Protein AF-A0A843T3M9-F1 (afdb_monomer_lite)

pLDDT: mean 87.73, std 11.74, range [48.69, 97.38]

Radius of gyration: 16.46 Å; chains: 1; bounding box: 38×18×45 Å

Secondary structure (DSSP, 8-state):
----EEEEETTEEEEEEEE--SSEEEEEEEEEEEETTEEEEEEEEEEEEEEEEEETTEEEEEEEEEEEESSPPTTS-SEEEEEEEEEEE--

Foldseek 3Di:
DWDWDWDDDDQKTKIWTWDDDPFKIWIKIWIKGADPVDNLWIKIKIKIWMWGHPDPFKIKIWIKIWIATSDDPPPDDRIDIDIDIDMGGHD

Structure (mmCIF, N/CA/C/O backbone):
data_AF-A0A843T3M9-F1
#
_entry.id   AF-A0A843T3M9-F1
#
loop_
_atom_site.group_PDB
_atom_site.id
_atom_site.type_symbol
_atom_site.label_atom_id
_atom_site.label_alt_id
_atom_site.label_comp_id
_atom_site.label_asym_id
_atom_site.label_entity_id
_atom_site.label_seq_id
_atom_site.pdbx_PDB_ins_code
_atom_site.Cartn_x
_atom_site.Cartn_y
_atom_site.Cartn_z
_atom_site.occupancy
_atom_site.B_iso_or_equiv
_atom_site.auth_seq_id
_atom_site.auth_comp_id
_atom_site.auth_asym_id
_atom_site.auth_atom_id
_atom_site.pdbx_PDB_model_num
ATOM 1 N N . MET A 1 1 ? 6.974 5.850 19.447 1.00 48.69 1 MET A N 1
ATOM 2 C CA . MET A 1 1 ? 8.156 6.223 18.637 1.00 48.69 1 MET A CA 1
ATOM 3 C C . MET A 1 1 ? 8.214 5.283 17.442 1.00 48.69 1 MET A C 1
ATOM 5 O O . MET A 1 1 ? 8.174 4.082 17.659 1.00 48.69 1 MET A O 1
ATOM 9 N N . SER A 1 2 ? 8.199 5.805 16.212 1.00 54.94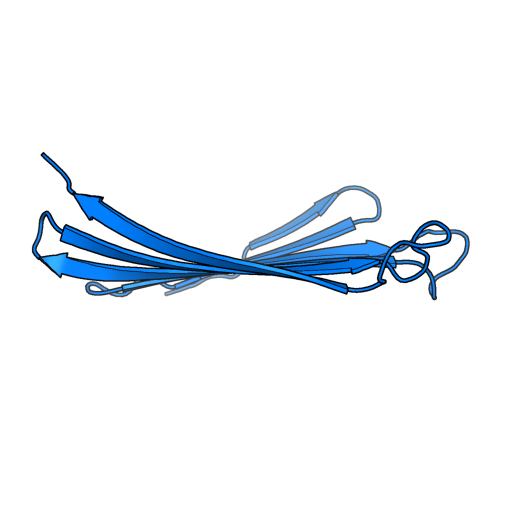 2 SER A N 1
ATOM 10 C CA . SER A 1 2 ? 8.352 5.018 14.976 1.00 54.94 2 SER A CA 1
ATOM 11 C C . SER A 1 2 ? 9.823 5.052 14.555 1.00 54.94 2 SER A C 1
ATOM 13 O O . SER A 1 2 ? 10.431 6.119 14.598 1.00 54.94 2 SER A O 1
ATOM 15 N N . CYS A 1 3 ? 10.392 3.901 14.196 1.00 51.47 3 CYS A N 1
ATOM 16 C CA . CYS A 1 3 ? 11.728 3.792 13.618 1.00 51.47 3 CYS A CA 1
ATOM 17 C C . CYS A 1 3 ? 11.563 3.181 12.216 1.00 51.47 3 CYS A C 1
ATOM 19 O O . CYS A 1 3 ? 10.985 2.094 12.116 1.00 51.47 3 CYS A O 1
ATOM 21 N N . PRO A 1 4 ? 11.984 3.859 11.135 1.00 64.94 4 PRO A N 1
ATOM 22 C CA . PRO A 1 4 ? 11.914 3.289 9.797 1.00 64.94 4 PRO A CA 1
ATOM 23 C C . PRO A 1 4 ? 12.879 2.104 9.683 1.00 64.94 4 PRO A C 1
ATOM 25 O O . PRO A 1 4 ? 14.065 2.225 9.987 1.00 64.94 4 PRO A O 1
ATOM 28 N N . ALA A 1 5 ? 12.375 0.958 9.229 1.00 69.56 5 ALA A N 1
ATOM 29 C CA . ALA A 1 5 ? 13.197 -0.207 8.935 1.00 69.56 5 ALA A CA 1
ATOM 30 C C . ALA A 1 5 ? 13.626 -0.159 7.464 1.00 69.56 5 ALA A C 1
ATOM 32 O O . ALA A 1 5 ? 12.786 -0.118 6.557 1.00 69.56 5 ALA A O 1
ATOM 33 N N . VAL A 1 6 ? 14.939 -0.161 7.235 1.00 66.94 6 VAL A N 1
ATOM 34 C CA . VAL A 1 6 ? 15.541 -0.247 5.902 1.00 66.94 6 VAL A CA 1
ATOM 35 C C . VAL A 1 6 ? 16.144 -1.632 5.749 1.00 66.94 6 VAL A C 1
ATOM 37 O O . VAL A 1 6 ? 17.037 -2.009 6.506 1.00 66.94 6 VAL A O 1
ATOM 40 N N . HIS A 1 7 ? 15.674 -2.379 4.756 1.00 64.44 7 HIS A N 1
ATOM 41 C CA . HIS A 1 7 ? 16.295 -3.635 4.353 1.00 64.44 7 HIS A CA 1
ATOM 42 C C . HIS A 1 7 ? 16.836 -3.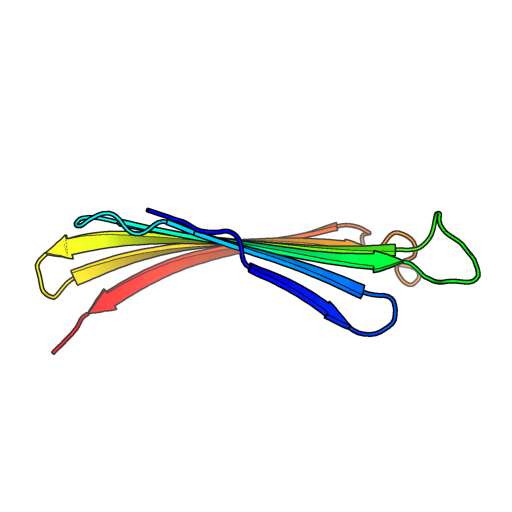492 2.930 1.00 64.44 7 HIS A C 1
ATOM 44 O O . HIS A 1 7 ? 16.089 -3.181 2.001 1.00 64.44 7 HIS A O 1
ATOM 50 N N . ASN A 1 8 ? 18.140 -3.730 2.780 1.00 53.31 8 ASN A N 1
ATOM 51 C CA . ASN A 1 8 ? 18.818 -3.827 1.491 1.00 53.31 8 ASN A CA 1
ATOM 52 C C . ASN A 1 8 ? 19.023 -5.303 1.156 1.00 53.31 8 ASN A C 1
ATOM 54 O O . ASN A 1 8 ? 19.712 -6.018 1.884 1.00 53.31 8 ASN A O 1
ATOM 58 N N . LEU A 1 9 ? 18.438 -5.750 0.049 1.00 56.59 9 LEU A N 1
ATOM 59 C CA . LEU A 1 9 ? 18.669 -7.075 -0.519 1.00 56.59 9 LEU A CA 1
ATOM 60 C C . LEU A 1 9 ? 19.241 -6.859 -1.920 1.00 56.59 9 LEU A C 1
ATOM 62 O O . LEU A 1 9 ? 18.524 -6.352 -2.778 1.00 56.59 9 LEU A O 1
ATOM 66 N N . LEU A 1 10 ? 20.533 -7.174 -2.103 1.00 57.53 10 LEU A N 1
ATOM 67 C CA . LEU A 1 10 ? 21.262 -7.305 -3.382 1.00 57.53 10 LEU A CA 1
ATOM 68 C C . LEU A 1 10 ? 20.583 -6.615 -4.588 1.00 57.53 10 LEU A C 1
ATOM 70 O O . LEU A 1 10 ? 19.985 -7.264 -5.440 1.00 57.53 10 LEU A O 1
ATOM 74 N N . GLY A 1 11 ? 20.673 -5.281 -4.643 1.00 74.06 11 GLY A N 1
ATOM 75 C CA . GLY A 1 11 ? 20.185 -4.479 -5.774 1.00 74.06 11 GLY A CA 1
ATOM 76 C C . GLY A 1 11 ? 18.751 -3.963 -5.678 1.00 74.06 11 GLY A C 1
ATOM 77 O O . GLY A 1 11 ? 18.286 -3.345 -6.623 1.00 74.06 11 GLY A O 1
ATOM 78 N N . SER A 1 12 ? 18.059 -4.160 -4.556 1.00 79.50 12 SER A N 1
ATOM 79 C CA . SER A 1 12 ? 16.757 -3.547 -4.275 1.00 79.50 12 SER A CA 1
ATOM 80 C C . SER A 1 12 ? 16.737 -2.901 -2.889 1.00 79.50 12 SER A C 1
ATOM 82 O O . SER A 1 12 ? 17.345 -3.402 -1.937 1.00 79.50 12 SER A O 1
ATOM 84 N N . MET A 1 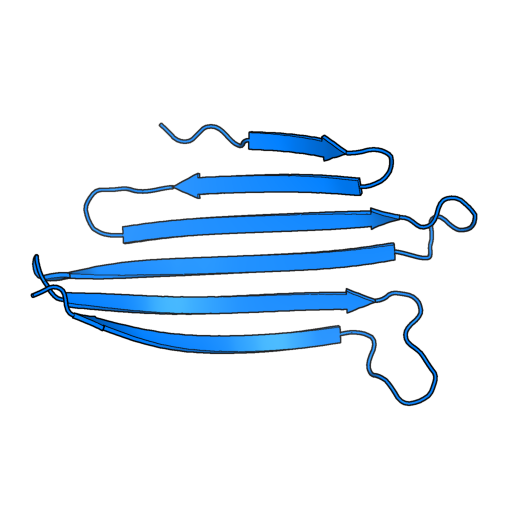13 ? 16.036 -1.773 -2.784 1.00 87.31 13 MET A N 1
ATOM 85 C CA . MET A 1 13 ? 15.872 -1.007 -1.555 1.00 87.31 13 MET A CA 1
ATOM 86 C C . MET A 1 13 ? 14.416 -1.073 -1.109 1.00 87.31 13 MET A C 1
ATOM 88 O O . MET A 1 13 ? 13.508 -0.697 -1.851 1.00 87.31 13 MET A O 1
ATOM 92 N N . ARG A 1 14 ? 14.189 -1.520 0.129 1.00 89.12 14 ARG A N 1
ATOM 93 C CA . ARG A 1 14 ? 12.872 -1.491 0.767 1.00 89.12 14 ARG A CA 1
ATOM 94 C C . ARG A 1 14 ? 12.915 -0.618 2.012 1.00 89.12 14 ARG A C 1
ATOM 96 O O . ARG A 1 14 ? 13.634 -0.918 2.965 1.00 89.12 14 ARG A O 1
ATOM 103 N N . LEU A 1 15 ? 12.091 0.421 2.015 1.00 90.94 15 LEU A N 1
ATOM 104 C CA . LEU A 1 15 ? 11.857 1.292 3.158 1.00 90.94 15 LEU A CA 1
ATOM 105 C C . LEU A 1 15 ? 10.463 1.010 3.709 1.00 90.94 15 LEU A C 1
ATOM 107 O O . LEU A 1 15 ? 9.475 1.165 2.994 1.00 90.94 15 LEU A O 1
ATOM 111 N N . THR A 1 16 ? 10.379 0.607 4.975 1.00 91.88 16 THR A N 1
ATOM 112 C CA . THR A 1 16 ? 9.097 0.411 5.662 1.00 91.88 16 THR A CA 1
ATOM 113 C C . THR A 1 16 ? 9.009 1.347 6.855 1.00 91.88 16 THR A C 1
ATOM 115 O O . THR A 1 16 ? 9.885 1.356 7.719 1.00 91.88 16 THR A O 1
ATOM 118 N N . SER A 1 17 ? 7.935 2.125 6.908 1.00 92.38 17 SER A N 1
ATOM 119 C CA . SER A 1 17 ? 7.582 2.968 8.039 1.00 92.38 17 SER A CA 1
ATOM 120 C C . SER A 1 17 ? 6.221 2.547 8.563 1.00 92.38 17 SER A C 1
ATOM 122 O O . SER A 1 17 ? 5.250 2.457 7.812 1.00 92.38 17 SER A O 1
ATOM 124 N N . THR A 1 18 ? 6.157 2.308 9.865 1.00 93.00 18 THR A N 1
ATOM 125 C CA . THR A 1 18 ? 4.904 2.048 10.563 1.00 93.00 18 THR A CA 1
ATOM 126 C C . THR A 1 18 ? 4.747 3.088 11.651 1.00 93.00 18 THR A C 1
ATOM 128 O O . THR A 1 18 ? 5.660 3.326 12.447 1.00 93.00 18 THR A O 1
ATOM 131 N N . TRP A 1 19 ? 3.573 3.696 11.704 1.00 90.75 19 TRP A N 1
ATOM 132 C CA . TRP A 1 19 ? 3.178 4.609 12.753 1.00 90.75 19 TRP A CA 1
ATOM 133 C C . TRP A 1 19 ? 1.833 4.169 13.311 1.00 90.75 19 TRP A C 1
ATOM 135 O O . TRP A 1 19 ? 0.845 4.111 12.591 1.00 90.75 19 TRP A O 1
ATOM 145 N N . SER A 1 20 ? 1.804 3.821 14.595 1.00 89.69 20 SER A N 1
ATOM 146 C CA . SER A 1 20 ? 0.603 3.296 15.242 1.00 89.69 20 SER A CA 1
ATOM 147 C C . SER A 1 20 ? 0.345 4.014 16.562 1.00 89.69 20 SER A C 1
ATOM 149 O O . SER A 1 20 ? 0.783 3.544 17.613 1.00 89.69 20 SER A O 1
ATOM 151 N N . PRO A 1 21 ? -0.312 5.182 16.538 1.00 85.94 21 PRO A N 1
ATOM 152 C CA . PRO A 1 21 ? -1.004 5.693 17.717 1.00 85.94 21 PRO A CA 1
ATOM 153 C C . PRO A 1 21 ? -2.177 4.778 18.122 1.00 85.94 21 PRO A C 1
ATOM 155 O O . PRO A 1 21 ? -2.486 3.795 17.456 1.00 85.94 21 PRO A O 1
ATOM 158 N N . PHE A 1 22 ? -2.844 5.097 19.232 1.00 84.00 22 PHE A N 1
ATOM 159 C CA . PHE A 1 22 ? -3.913 4.260 19.798 1.00 84.00 22 PHE A CA 1
ATOM 160 C C . PHE A 1 22 ? -5.121 4.044 18.870 1.00 84.00 22 PHE A C 1
ATOM 162 O O . PHE A 1 22 ? -5.754 2.997 18.931 1.00 84.00 22 PHE A O 1
ATOM 169 N N . ILE A 1 23 ? -5.454 5.029 18.033 1.00 90.31 23 ILE A N 1
ATOM 170 C CA . ILE A 1 23 ? -6.707 5.054 17.255 1.00 90.31 23 ILE A CA 1
ATOM 171 C C . ILE A 1 23 ? -6.520 4.767 15.763 1.00 90.31 23 ILE A C 1
ATOM 173 O O . ILE A 1 23 ? -7.496 4.532 15.052 1.00 90.31 23 ILE A O 1
ATOM 177 N N . PHE A 1 24 ? -5.285 4.782 15.264 1.00 91.94 24 PHE A N 1
ATOM 178 C CA . PHE A 1 24 ? -5.016 4.427 13.878 1.00 91.94 24 PHE A CA 1
ATOM 179 C C . PHE A 1 24 ? -3.629 3.830 13.702 1.00 91.94 24 PHE A C 1
ATOM 181 O O . PHE A 1 24 ? -2.717 4.075 14.486 1.00 91.94 24 PHE A O 1
ATOM 188 N N . THR A 1 25 ? -3.467 3.091 12.614 1.00 93.94 25 THR A N 1
ATOM 189 C CA . THR A 1 25 ? -2.194 2.557 12.155 1.00 93.94 25 THR A CA 1
ATOM 190 C C . THR A 1 25 ? -1.981 3.001 10.720 1.00 93.94 25 THR A C 1
ATOM 192 O O . THR A 1 25 ? -2.756 2.655 9.834 1.00 93.94 25 THR A O 1
ATOM 195 N N . LEU A 1 26 ? -0.918 3.759 10.491 1.00 94.19 26 LEU A N 1
ATOM 196 C CA . LEU A 1 26 ? -0.388 4.066 9.175 1.00 94.19 26 LEU A CA 1
ATOM 197 C C . LEU A 1 26 ? 0.791 3.132 8.909 1.00 94.19 26 LEU A C 1
ATOM 199 O O . LEU A 1 26 ? 1.753 3.100 9.675 1.00 94.19 26 LEU A O 1
ATOM 203 N N . GLN A 1 27 ? 0.737 2.401 7.806 1.00 95.12 27 GLN A N 1
ATOM 204 C CA . GLN A 1 27 ? 1.850 1.610 7.313 1.00 95.12 27 GLN A CA 1
ATOM 205 C C . GLN A 1 27 ? 2.171 2.056 5.896 1.00 95.12 27 GLN A C 1
ATOM 207 O O . GLN A 1 27 ? 1.307 2.081 5.027 1.00 95.12 27 GLN A O 1
ATOM 212 N N . HIS A 1 28 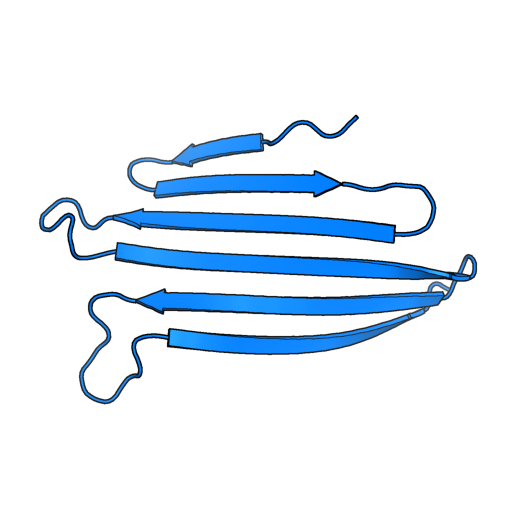? 3.427 2.395 5.661 1.00 95.25 28 HIS A N 1
ATOM 213 C CA . HIS A 1 28 ? 3.915 2.772 4.351 1.00 95.25 28 HIS A CA 1
ATOM 214 C C . HIS A 1 28 ? 5.146 1.944 4.015 1.00 95.25 28 HIS A C 1
ATOM 216 O O . HIS A 1 28 ? 6.104 1.889 4.785 1.00 95.25 28 HIS A O 1
ATOM 222 N N . THR A 1 29 ? 5.123 1.291 2.863 1.00 95.50 29 THR A N 1
ATOM 223 C CA . THR A 1 29 ? 6.266 0.567 2.318 1.00 95.50 29 THR A CA 1
ATOM 224 C C . THR A 1 29 ? 6.560 1.106 0.935 1.00 95.50 29 THR A C 1
ATOM 226 O O . THR A 1 29 ? 5.691 1.090 0.073 1.00 95.50 29 THR A O 1
ATOM 229 N N . THR A 1 30 ? 7.794 1.537 0.709 1.00 94.62 30 THR A N 1
ATOM 230 C CA . THR A 1 30 ? 8.289 1.824 -0.634 1.00 94.62 30 THR A CA 1
ATOM 231 C C . THR A 1 30 ? 9.386 0.829 -0.982 1.00 94.62 30 THR A C 1
ATOM 233 O O . THR A 1 30 ? 10.313 0.597 -0.205 1.00 94.62 30 THR A O 1
ATOM 236 N N . PHE A 1 31 ? 9.251 0.221 -2.150 1.00 93.50 31 PHE A N 1
ATOM 237 C CA . PHE A 1 31 ? 10.189 -0.706 -2.751 1.00 93.50 31 PHE A CA 1
ATOM 238 C C . PHE A 1 31 ? 10.710 -0.105 -4.052 1.00 93.50 31 PHE A C 1
ATOM 240 O O . PHE A 1 31 ? 9.929 0.312 -4.906 1.00 93.50 31 PHE A O 1
ATOM 247 N N . TYR A 1 32 ? 12.027 -0.072 -4.195 1.00 91.25 32 TYR A N 1
ATOM 248 C CA . TYR A 1 32 ? 12.712 0.436 -5.370 1.00 91.25 32 TYR A CA 1
ATOM 249 C C . TYR A 1 32 ? 13.734 -0.591 -5.847 1.00 91.25 32 TYR A C 1
ATOM 251 O O . TYR A 1 32 ? 14.608 -1.004 -5.084 1.00 91.25 32 TYR A O 1
ATOM 259 N N . GLN A 1 33 ? 13.634 -0.989 -7.110 1.00 90.38 33 GLN A N 1
ATOM 260 C CA . GLN A 1 33 ? 14.550 -1.928 -7.742 1.00 90.38 33 GLN A CA 1
ATOM 261 C C . GLN A 1 33 ? 15.046 -1.354 -9.074 1.00 90.38 33 GLN A C 1
ATOM 263 O O . GLN A 1 33 ? 14.297 -1.365 -10.054 1.00 90.38 33 GLN A O 1
ATOM 268 N N . PRO A 1 34 ? 16.287 -0.847 -9.130 1.00 87.88 34 PRO A N 1
ATOM 269 C CA . PRO A 1 34 ? 16.932 -0.498 -10.387 1.00 87.88 34 PRO A CA 1
ATOM 270 C C . PRO A 1 34 ? 17.325 -1.751 -11.182 1.00 87.88 34 PRO A C 1
ATOM 272 O O . PRO A 1 34 ? 17.626 -2.804 -10.615 1.00 87.88 34 PRO A O 1
ATOM 275 N N . LEU A 1 35 ? 17.379 -1.620 -12.505 1.00 82.50 35 LEU A N 1
ATOM 276 C CA . LEU A 1 35 ? 18.076 -2.554 -13.385 1.00 82.50 35 LEU A CA 1
ATOM 277 C C . LEU A 1 35 ? 19.531 -2.088 -13.523 1.00 82.50 35 LEU A C 1
ATOM 279 O O . LEU A 1 35 ? 19.795 -0.949 -13.894 1.00 82.50 35 LEU A O 1
ATOM 283 N N . TRP A 1 36 ? 20.487 -2.959 -13.197 1.00 75.12 36 TRP A N 1
ATOM 284 C CA . TRP A 1 36 ? 21.911 -2.602 -13.107 1.00 75.12 36 TRP A CA 1
ATOM 285 C C . TRP A 1 36 ? 22.510 -2.090 -14.423 1.00 75.12 36 TRP A C 1
ATOM 287 O O . TRP A 1 36 ? 23.392 -1.235 -14.396 1.00 75.12 36 TRP A O 1
ATOM 297 N N . ASP A 1 37 ? 21.995 -2.572 -15.554 1.00 78.31 37 ASP A N 1
ATOM 298 C CA . ASP A 1 37 ? 22.485 -2.219 -16.890 1.00 78.31 37 ASP A CA 1
ATOM 299 C C . ASP A 1 37 ? 21.875 -0.915 -17.433 1.00 78.31 37 ASP A C 1
ATOM 301 O O . ASP A 1 37 ? 22.363 -0.358 -18.414 1.00 78.31 37 ASP A O 1
ATOM 305 N N . ASP A 1 38 ? 20.810 -0.412 -16.801 1.00 78.25 38 ASP A N 1
ATOM 306 C CA . ASP A 1 38 ? 20.205 0.877 -17.125 1.00 78.25 38 ASP A CA 1
ATOM 307 C C . ASP A 1 38 ? 19.521 1.476 -15.894 1.00 78.25 38 ASP A C 1
ATOM 309 O O . ASP A 1 38 ? 18.399 1.117 -15.546 1.00 78.25 38 ASP A O 1
ATOM 313 N N . VAL A 1 39 ? 20.176 2.461 -15.280 1.00 74.69 39 VAL A N 1
ATOM 314 C CA . VAL A 1 39 ? 19.672 3.175 -14.096 1.00 74.69 39 VAL A CA 1
ATOM 315 C C . VAL A 1 39 ? 18.345 3.900 -14.375 1.00 74.69 39 VAL A C 1
ATOM 317 O O . VAL A 1 39 ? 17.572 4.139 -13.448 1.00 74.69 39 VAL A O 1
ATOM 320 N N . ALA A 1 40 ? 18.043 4.231 -15.638 1.00 78.12 40 ALA A N 1
ATOM 321 C CA . ALA A 1 40 ? 16.753 4.808 -16.018 1.00 78.12 40 ALA A CA 1
ATOM 322 C C . ALA A 1 40 ? 15.616 3.769 -16.032 1.00 78.12 40 ALA A C 1
ATOM 324 O O . ALA A 1 40 ? 14.441 4.142 -16.026 1.00 78.12 40 ALA A O 1
ATOM 325 N N . SER A 1 41 ? 15.957 2.479 -16.009 1.00 85.62 41 SER A N 1
ATOM 326 C CA . SER A 1 41 ? 15.023 1.366 -15.912 1.00 85.62 41 SER A CA 1
ATOM 327 C C . SER A 1 41 ? 14.899 0.899 -14.465 1.00 85.62 41 SER A C 1
ATOM 329 O O . SER A 1 41 ? 15.851 0.421 -13.851 1.00 85.62 41 SER A O 1
ATOM 331 N N . TYR A 1 42 ? 13.702 1.024 -13.905 1.00 89.38 42 TYR A N 1
ATOM 332 C CA . TYR A 1 42 ? 13.434 0.639 -12.528 1.00 89.38 42 TYR A CA 1
ATOM 333 C C . TYR A 1 42 ? 11.989 0.200 -12.328 1.00 89.38 42 TYR A C 1
ATOM 335 O O . TYR A 1 42 ? 11.081 0.618 -13.052 1.00 89.38 42 TYR A O 1
ATOM 343 N N . LEU A 1 43 ? 11.797 -0.587 -11.273 1.00 91.00 43 LEU A N 1
ATOM 344 C CA . LEU A 1 43 ? 10.502 -0.895 -10.689 1.00 91.00 43 LEU A CA 1
ATOM 345 C C . LEU A 1 43 ? 10.371 -0.144 -9.368 1.00 91.00 43 LEU A C 1
ATOM 347 O O . LEU A 1 43 ? 11.190 -0.298 -8.459 1.00 91.00 43 LEU A O 1
ATOM 351 N N . LEU A 1 44 ? 9.331 0.674 -9.263 1.00 93.69 44 LEU A N 1
ATOM 352 C CA . LEU A 1 44 ? 8.960 1.369 -8.039 1.00 93.69 44 LEU A CA 1
ATOM 353 C C . LEU A 1 44 ? 7.595 0.860 -7.593 1.00 93.69 44 LEU A C 1
ATOM 355 O O . LEU A 1 44 ? 6.634 0.892 -8.355 1.00 93.69 44 LEU A O 1
ATOM 359 N N . ARG A 1 45 ? 7.487 0.446 -6.338 1.00 95.00 45 ARG A N 1
ATOM 360 C CA . ARG A 1 45 ? 6.213 0.099 -5.717 1.00 95.00 45 ARG A CA 1
ATOM 361 C C . ARG A 1 45 ? 6.067 0.847 -4.406 1.00 95.00 45 ARG A C 1
ATOM 363 O O . ARG A 1 45 ? 6.990 0.880 -3.601 1.00 95.00 45 ARG A O 1
ATOM 370 N N . SER A 1 46 ? 4.904 1.439 -4.198 1.00 96.19 46 SER A N 1
ATOM 371 C CA . SER A 1 46 ? 4.557 2.152 -2.981 1.00 96.19 46 SER A CA 1
ATOM 372 C C . SER A 1 46 ? 3.220 1.639 -2.473 1.00 96.19 46 SER A C 1
ATOM 374 O O . SER A 1 46 ? 2.199 1.781 -3.141 1.00 96.19 46 SER A O 1
ATOM 376 N N . ASP A 1 47 ? 3.240 1.020 -1.301 1.00 96.75 47 ASP A N 1
ATOM 377 C CA . ASP A 1 47 ? 2.069 0.509 -0.605 1.00 96.75 47 ASP A CA 1
ATOM 378 C C . ASP A 1 47 ? 1.813 1.396 0.617 1.00 96.75 47 ASP A C 1
ATOM 380 O O . ASP A 1 47 ? 2.676 1.543 1.484 1.00 96.75 47 ASP A O 1
ATOM 384 N N . THR A 1 48 ? 0.629 1.993 0.698 1.00 96.69 48 THR A N 1
ATOM 385 C CA . THR A 1 48 ? 0.188 2.806 1.835 1.00 96.69 48 THR A CA 1
ATOM 386 C C . THR A 1 48 ? -1.110 2.238 2.377 1.00 96.69 48 THR A C 1
ATOM 388 O O . THR A 1 48 ? -2.108 2.197 1.667 1.00 96.69 48 THR A O 1
ATOM 391 N N . GLY A 1 49 ? -1.098 1.819 3.634 1.00 97.00 49 GLY A N 1
ATOM 392 C CA . GLY A 1 49 ? -2.262 1.326 4.354 1.00 97.00 49 GLY A CA 1
ATOM 393 C C . GLY A 1 49 ? -2.565 2.215 5.550 1.00 97.00 49 GLY A C 1
ATOM 394 O O . GLY A 1 49 ? -1.668 2.568 6.320 1.00 97.00 49 GLY A O 1
ATOM 395 N N . VAL A 1 50 ? -3.833 2.561 5.721 1.00 96.19 50 VAL A N 1
ATOM 396 C CA . VAL A 1 50 ? -4.356 3.245 6.900 1.00 96.19 50 VAL A CA 1
ATOM 397 C C . VAL A 1 50 ? -5.444 2.377 7.498 1.00 96.19 50 VAL A C 1
ATOM 399 O O . VAL A 1 50 ? -6.423 2.042 6.836 1.00 96.19 50 VAL A O 1
ATOM 402 N N . LYS A 1 51 ? -5.291 2.042 8.774 1.00 96.12 51 LYS A N 1
ATOM 403 C CA . LYS A 1 51 ? -6.325 1.392 9.571 1.00 96.12 51 LYS A CA 1
ATOM 404 C C . LYS A 1 51 ? -6.791 2.354 10.640 1.00 96.12 51 LYS A C 1
ATOM 406 O O . LYS A 1 51 ? -5.964 2.878 11.375 1.00 96.12 51 LYS A O 1
ATOM 411 N N . ILE A 1 52 ? -8.091 2.578 10.732 1.00 95.44 52 ILE A N 1
ATOM 412 C CA . ILE A 1 52 ? -8.707 3.442 11.737 1.00 95.44 52 ILE A CA 1
ATOM 413 C C . ILE A 1 52 ? -9.572 2.559 12.618 1.00 95.44 52 ILE A C 1
ATOM 415 O O . ILE A 1 52 ? -10.493 1.905 12.127 1.00 95.44 52 ILE A O 1
ATOM 419 N N . LEU A 1 53 ? -9.272 2.535 13.912 1.00 95.69 53 LEU A N 1
ATOM 420 C CA . LEU A 1 53 ? -10.089 1.844 14.893 1.00 95.69 53 LEU A CA 1
ATOM 421 C C . LEU A 1 53 ? -11.350 2.685 15.148 1.00 95.69 53 LEU A C 1
ATOM 423 O O . LEU A 1 53 ? -11.258 3.819 15.611 1.00 95.69 53 LEU A O 1
ATOM 427 N N . LEU A 1 54 ? -12.523 2.146 14.817 1.00 93.56 54 LEU A N 1
ATOM 428 C CA . LEU A 1 54 ? -13.818 2.787 15.066 1.00 93.56 54 LEU A CA 1
ATOM 429 C C . LEU A 1 54 ? -14.359 2.404 16.450 1.00 93.56 54 LEU A C 1
ATOM 431 O O . LEU A 1 54 ? -14.898 3.243 17.164 1.00 93.56 54 LEU A O 1
ATOM 435 N N . THR A 1 55 ? -14.198 1.135 16.826 1.00 92.69 55 THR A N 1
ATOM 436 C CA . THR A 1 55 ? -14.501 0.584 18.157 1.00 92.69 55 THR A CA 1
ATOM 437 C C . THR A 1 55 ? -13.468 -0.491 18.500 1.00 92.69 55 THR A C 1
ATOM 439 O O . THR A 1 55 ? -12.700 -0.900 17.635 1.00 92.69 55 THR A O 1
ATOM 442 N N . GLU A 1 56 ? -13.481 -1.037 19.719 1.00 90.69 56 GLU A N 1
ATOM 443 C CA . GLU A 1 56 ? -12.587 -2.145 20.115 1.00 90.69 56 GLU A CA 1
ATOM 444 C C . GLU A 1 56 ? -12.653 -3.374 19.188 1.00 90.69 56 GLU A C 1
ATOM 446 O O . GLU A 1 56 ? -11.736 -4.192 19.175 1.00 90.69 56 GLU A O 1
ATOM 451 N N . ARG A 1 57 ? -13.729 -3.507 18.403 1.00 93.75 57 ARG A N 1
ATOM 452 C CA . ARG A 1 57 ? -13.984 -4.650 17.518 1.00 93.75 57 ARG A CA 1
ATOM 453 C C . ARG A 1 57 ? -14.175 -4.278 16.054 1.00 93.75 57 ARG A C 1
ATOM 455 O O . ARG A 1 57 ? -14.369 -5.169 15.234 1.00 93.75 57 ARG A O 1
ATOM 462 N N . LEU A 1 58 ? -14.153 -2.991 15.715 1.00 95.19 58 LEU A N 1
ATOM 463 C CA . LEU A 1 58 ? -14.448 -2.509 14.371 1.00 95.19 58 LEU A CA 1
ATOM 464 C C . LEU A 1 58 ? -13.342 -1.582 13.892 1.00 95.19 58 LEU A C 1
ATOM 466 O O . LEU A 1 58 ? -13.043 -0.584 14.545 1.00 95.19 58 LEU A O 1
ATOM 470 N N . ALA A 1 59 ? -12.788 -1.865 12.718 1.00 96.06 59 ALA A N 1
ATOM 471 C CA . ALA A 1 59 ? -11.812 -0.994 12.082 1.00 96.06 59 ALA A CA 1
ATOM 472 C C . ALA A 1 59 ? -12.113 -0.784 10.596 1.00 96.06 59 ALA A C 1
ATOM 474 O O . ALA A 1 59 ? -12.531 -1.702 9.893 1.00 96.06 59 ALA A O 1
ATOM 475 N N . LEU A 1 60 ? -11.863 0.428 10.113 1.00 96.81 60 LEU A N 1
ATOM 476 C CA . LEU A 1 60 ? -11.853 0.769 8.694 1.00 96.81 60 LEU A CA 1
ATOM 477 C C . LEU A 1 60 ? -10.426 0.609 8.157 1.00 96.81 60 LEU A C 1
ATOM 479 O O . LEU A 1 60 ? -9.495 1.145 8.751 1.00 96.81 60 LEU A O 1
ATOM 483 N N . SER A 1 61 ? -10.255 -0.094 7.040 1.00 97.12 61 SER A N 1
ATOM 484 C CA . SER A 1 61 ? -8.987 -0.205 6.307 1.00 97.12 61 SER A CA 1
ATOM 485 C C . SER A 1 61 ? -9.101 0.525 4.979 1.00 97.12 61 SER A C 1
ATOM 487 O O . SER A 1 61 ? -10.062 0.319 4.234 1.00 97.12 61 SER A O 1
ATOM 489 N N . VAL A 1 62 ? -8.112 1.353 4.674 1.00 97.38 62 VAL A N 1
ATOM 490 C CA . VAL A 1 62 ? -7.932 1.992 3.374 1.00 97.38 62 VAL A CA 1
ATOM 491 C C . VAL A 1 62 ? -6.524 1.680 2.907 1.00 97.38 62 VAL A C 1
ATOM 493 O O . VAL A 1 62 ? -5.557 2.026 3.581 1.00 97.38 62 VAL A O 1
ATOM 496 N N . ASP A 1 63 ? -6.410 1.045 1.749 1.00 97.31 63 ASP A N 1
ATOM 497 C CA . ASP A 1 63 ? -5.138 0.622 1.185 1.00 97.31 63 ASP A CA 1
ATOM 498 C C . ASP A 1 63 ? -4.994 1.195 -0.225 1.00 97.31 63 ASP A C 1
ATOM 500 O O . ASP A 1 63 ? -5.876 1.060 -1.073 1.00 97.31 63 ASP A O 1
ATOM 504 N N . TYR A 1 64 ? -3.865 1.846 -0.475 1.00 97.00 64 TYR A N 1
ATOM 505 C CA . TYR A 1 64 ? -3.490 2.396 -1.766 1.00 97.00 64 TYR A CA 1
ATOM 506 C C . TYR A 1 64 ? -2.145 1.821 -2.185 1.00 97.00 64 TYR A C 1
ATOM 508 O O . TYR A 1 64 ? -1.153 1.934 -1.465 1.00 97.00 64 TYR A O 1
ATOM 516 N N . GLN A 1 65 ? -2.110 1.223 -3.367 1.00 96.94 65 GLN A N 1
ATOM 517 C CA . GLN A 1 65 ? -0.902 0.706 -3.981 1.00 96.94 65 GLN A CA 1
ATOM 518 C C . GLN A 1 65 ? -0.663 1.443 -5.296 1.00 96.94 65 GLN A C 1
ATOM 520 O O . GLN A 1 65 ? -1.543 1.517 -6.152 1.00 96.94 65 GLN A O 1
ATOM 525 N N . LEU A 1 66 ? 0.552 1.951 -5.460 1.00 96.06 66 LEU A N 1
ATOM 526 C CA . LEU A 1 66 ? 1.075 2.496 -6.703 1.00 96.06 66 LEU A CA 1
ATOM 527 C C . LEU A 1 66 ? 2.230 1.610 -7.156 1.00 96.06 66 LEU A C 1
ATOM 529 O O . LEU A 1 66 ? 3.162 1.368 -6.392 1.00 96.06 66 LEU A O 1
ATOM 533 N N . THR A 1 67 ? 2.189 1.149 -8.397 1.00 94.38 67 THR A N 1
ATOM 534 C CA . THR A 1 67 ? 3.308 0.447 -9.033 1.00 94.38 67 THR A CA 1
ATOM 535 C C . THR A 1 67 ? 3.686 1.199 -10.295 1.00 94.38 67 THR A C 1
ATOM 537 O O . THR A 1 67 ? 2.814 1.568 -11.073 1.00 94.38 67 THR A O 1
ATOM 540 N N . ARG A 1 68 ? 4.976 1.465 -10.480 1.00 93.69 68 ARG A N 1
ATOM 541 C CA . ARG A 1 68 ? 5.521 2.097 -11.672 1.00 93.69 68 ARG A CA 1
ATOM 542 C C . ARG A 1 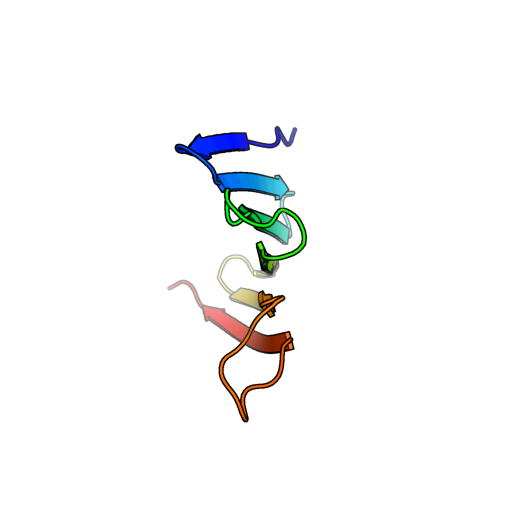68 ? 6.624 1.231 -12.247 1.00 93.69 68 ARG A C 1
ATOM 544 O O . ARG A 1 68 ? 7.615 0.962 -11.569 1.00 93.69 68 ARG A O 1
ATOM 551 N N . ASP A 1 69 ? 6.450 0.867 -13.504 1.00 91.81 69 ASP A N 1
ATOM 552 C CA . ASP A 1 69 ? 7.460 0.228 -14.328 1.00 91.81 69 ASP A CA 1
ATOM 553 C C . ASP A 1 69 ? 7.971 1.248 -15.347 1.00 91.81 69 ASP A C 1
ATOM 555 O O . ASP A 1 69 ? 7.195 1.860 -16.081 1.00 91.81 69 ASP A O 1
ATOM 559 N N . ALA A 1 70 ? 9.280 1.498 -15.356 1.00 89.56 70 ALA A N 1
ATOM 560 C CA . ALA A 1 70 ? 9.892 2.409 -16.317 1.00 89.56 70 ALA A CA 1
ATOM 561 C C . ALA A 1 70 ? 9.975 1.816 -17.738 1.00 89.56 70 ALA A C 1
ATOM 563 O O . ALA A 1 70 ? 10.088 2.578 -18.699 1.00 89.56 70 ALA A O 1
ATOM 564 N N . ARG A 1 71 ? 9.912 0.485 -17.883 1.00 89.12 71 ARG A N 1
ATOM 565 C CA . ARG A 1 71 ? 9.934 -0.226 -19.169 1.00 89.12 71 ARG A CA 1
ATOM 566 C C . ARG A 1 71 ? 8.893 -1.353 -19.189 1.00 89.12 71 ARG A C 1
ATOM 568 O O . ARG A 1 71 ? 9.261 -2.526 -19.284 1.00 89.12 71 ARG A O 1
ATOM 575 N N . PRO A 1 72 ? 7.595 -1.012 -19.156 1.00 87.38 72 PRO A N 1
ATOM 576 C CA . PRO A 1 72 ? 6.556 -2.019 -19.267 1.00 87.38 72 PRO A CA 1
ATOM 577 C C . PRO A 1 72 ? 6.593 -2.672 -20.665 1.00 87.38 72 PRO A C 1
ATOM 579 O O . PRO A 1 72 ? 7.035 -2.046 -21.638 1.00 87.38 72 PRO A O 1
ATOM 582 N N . PRO A 1 73 ? 6.104 -3.915 -20.810 1.00 85.94 73 PRO A N 1
ATOM 583 C CA . PRO A 1 73 ? 5.868 -4.524 -22.115 1.00 85.94 73 PRO A CA 1
ATOM 584 C C . PRO A 1 73 ? 4.964 -3.662 -23.008 1.00 85.94 73 PRO A C 1
ATOM 586 O O . PRO A 1 73 ? 4.167 -2.853 -22.529 1.00 85.94 73 PRO A O 1
ATOM 589 N N . GLN A 1 74 ? 5.044 -3.859 -24.326 1.00 88.81 74 GLN A N 1
ATOM 590 C CA . GLN A 1 74 ? 4.184 -3.130 -25.261 1.00 88.81 74 GLN A CA 1
ATOM 591 C C . GLN A 1 74 ? 2.698 -3.366 -24.951 1.00 88.81 74 GLN A C 1
ATOM 593 O O . GLN A 1 74 ? 2.265 -4.502 -24.772 1.00 88.81 74 GLN A O 1
ATOM 598 N N . GLY A 1 75 ? 1.924 -2.280 -24.908 1.00 88.56 75 GLY A N 1
ATOM 599 C CA . GLY A 1 75 ? 0.493 -2.316 -24.594 1.00 88.56 75 GLY A CA 1
ATOM 600 C C . GLY A 1 75 ? 0.157 -2.322 -23.099 1.00 88.56 75 GLY A C 1
ATOM 601 O O . GLY A 1 75 ? -1.024 -2.353 -22.765 1.00 88.56 75 GLY A O 1
ATOM 602 N N . VAL A 1 76 ? 1.154 -2.265 -22.207 1.00 87.06 76 VAL A N 1
ATOM 603 C CA . VAL A 1 76 ? 0.955 -2.160 -20.753 1.00 87.06 76 VAL A CA 1
ATOM 604 C C . VAL A 1 76 ? 1.257 -0.736 -20.288 1.00 87.06 76 VAL A C 1
ATOM 606 O O . VAL A 1 76 ? 2.264 -0.142 -20.676 1.00 87.06 76 VAL A O 1
ATOM 609 N N . GLU A 1 77 ? 0.380 -0.171 -19.455 1.00 91.06 77 GLU A N 1
ATOM 610 C CA . GLU A 1 77 ? 0.604 1.162 -18.902 1.00 91.06 77 GLU A CA 1
ATOM 611 C C . GLU A 1 77 ? 1.768 1.162 -17.893 1.00 91.06 77 GLU A C 1
ATOM 613 O O . GLU A 1 77 ? 1.867 0.261 -17.061 1.00 91.06 77 GLU A O 1
ATOM 618 N N . PRO A 1 78 ? 2.629 2.196 -17.894 1.00 89.81 78 PRO A N 1
ATOM 619 C CA . PRO A 1 78 ? 3.750 2.294 -16.958 1.00 89.81 78 PRO A CA 1
ATOM 620 C C . PRO A 1 78 ? 3.346 2.416 -15.488 1.00 89.81 78 PRO A C 1
ATOM 622 O O . PRO A 1 78 ? 4.187 2.219 -14.619 1.00 89.81 78 PRO A O 1
ATOM 625 N N . ASN A 1 79 ? 2.106 2.817 -15.194 1.00 93.06 79 ASN A N 1
ATOM 626 C CA . ASN A 1 79 ? 1.632 3.038 -13.833 1.00 93.06 79 ASN A CA 1
ATOM 627 C C . ASN A 1 79 ? 0.378 2.209 -13.575 1.00 93.06 79 ASN A C 1
ATOM 629 O O . ASN A 1 79 ? -0.627 2.397 -14.249 1.00 93.06 79 ASN A O 1
ATOM 633 N N . ASP A 1 80 ? 0.415 1.396 -12.531 1.00 93.31 80 ASP A N 1
ATOM 634 C CA . ASP A 1 80 ? -0.746 0.696 -11.998 1.00 93.31 80 ASP A CA 1
ATOM 635 C C . ASP A 1 80 ? -1.115 1.281 -10.628 1.00 93.31 80 ASP A C 1
ATOM 637 O O . ASP A 1 80 ? -0.247 1.625 -9.814 1.00 93.31 80 ASP A O 1
ATOM 641 N N . ARG A 1 81 ? -2.416 1.442 -10.388 1.00 94.75 81 ARG A N 1
ATOM 642 C CA . ARG A 1 81 ? -2.977 2.023 -9.169 1.00 94.75 81 ARG A CA 1
ATOM 643 C C . ARG A 1 81 ? -4.104 1.145 -8.675 1.00 94.75 81 ARG A C 1
ATOM 645 O O . ARG A 1 81 ? -5.094 0.933 -9.369 1.00 94.75 81 ARG A O 1
ATOM 652 N N . LEU A 1 82 ? -3.998 0.730 -7.424 1.00 95.94 82 LEU A N 1
ATOM 653 C CA . LEU A 1 82 ? -5.010 -0.080 -6.775 1.00 95.94 82 LEU A CA 1
ATOM 654 C C . LEU A 1 82 ? -5.445 0.591 -5.484 1.00 95.94 82 LEU A C 1
ATOM 656 O O . LEU A 1 82 ? -4.638 0.833 -4.589 1.00 95.94 82 LEU A O 1
ATOM 660 N N . PHE A 1 83 ? -6.737 0.875 -5.396 1.00 96.75 83 PHE A N 1
ATOM 661 C CA . PHE A 1 83 ? -7.367 1.416 -4.204 1.00 96.75 83 PHE A CA 1
ATOM 662 C C . PHE A 1 83 ? -8.320 0.374 -3.629 1.00 96.75 83 PHE A C 1
ATOM 664 O O . PHE A 1 83 ? -9.176 -0.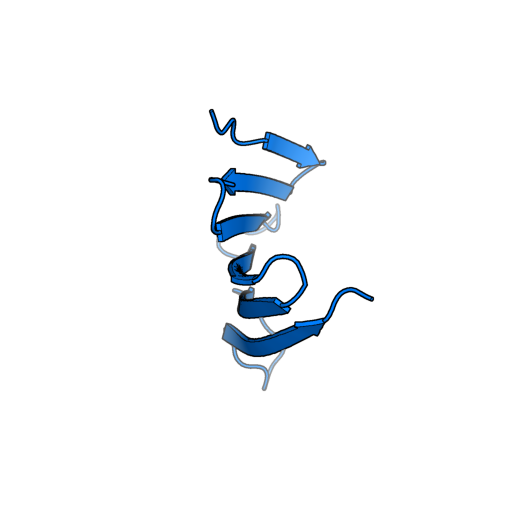155 -4.340 1.00 96.75 83 PHE A O 1
ATOM 671 N N . LYS A 1 84 ? -8.161 0.062 -2.346 1.00 97.25 84 LYS A N 1
ATOM 672 C CA . LYS A 1 84 ? -9.016 -0.867 -1.612 1.00 97.25 84 LYS A CA 1
ATOM 673 C C . LYS A 1 84 ? -9.548 -0.183 -0.367 1.00 97.25 84 LYS A C 1
ATOM 675 O O . LYS A 1 84 ? -8.848 0.563 0.312 1.00 97.25 84 LYS A O 1
ATOM 680 N N . THR A 1 85 ? -10.796 -0.476 -0.049 1.00 97.06 85 THR A N 1
ATOM 681 C CA . THR A 1 85 ? -11.423 -0.075 1.207 1.00 97.06 85 THR A CA 1
ATOM 682 C C . THR A 1 85 ? -12.100 -1.298 1.797 1.00 97.06 85 THR A C 1
ATOM 684 O O . THR A 1 85 ? -12.723 -2.070 1.070 1.00 97.06 85 THR A O 1
ATOM 687 N N . GLY A 1 86 ? -11.953 -1.498 3.100 1.00 96.25 86 GLY A N 1
ATOM 688 C CA . GLY A 1 86 ? -12.489 -2.661 3.790 1.00 96.25 86 GLY A CA 1
ATOM 689 C C . GLY A 1 86 ? -12.902 -2.345 5.217 1.00 96.25 86 GLY A C 1
ATOM 690 O O . GLY A 1 86 ? -12.421 -1.391 5.824 1.00 96.25 86 GLY A O 1
ATOM 691 N N . LEU A 1 87 ? -13.788 -3.176 5.754 1.00 96.56 87 LEU A N 1
ATOM 692 C CA . LEU A 1 87 ? -14.213 -3.137 7.146 1.00 96.56 87 LEU A CA 1
ATOM 693 C C . LEU A 1 87 ? -13.732 -4.419 7.829 1.00 96.56 87 LEU A C 1
ATOM 695 O O . LEU A 1 87 ? -13.951 -5.515 7.317 1.00 96.56 87 LEU A O 1
ATOM 699 N N . ILE A 1 88 ? -13.058 -4.280 8.964 1.00 95.31 88 ILE A N 1
ATOM 700 C CA . ILE A 1 88 ? -12.506 -5.385 9.747 1.00 95.31 88 ILE A CA 1
ATOM 701 C C . ILE A 1 88 ? -13.338 -5.510 11.021 1.00 95.31 88 ILE A C 1
ATOM 703 O O . ILE A 1 88 ? -13.470 -4.537 11.764 1.00 95.31 88 ILE A O 1
ATOM 707 N N . ILE A 1 89 ? -13.878 -6.705 11.267 1.00 95.44 89 ILE A N 1
ATOM 708 C CA . ILE A 1 89 ? -14.660 -7.038 12.462 1.00 95.44 89 ILE A CA 1
ATOM 709 C C . ILE A 1 89 ? -13.888 -8.098 13.248 1.00 95.44 89 ILE A C 1
ATOM 711 O O . ILE A 1 89 ? -13.604 -9.171 12.716 1.00 95.44 89 ILE A O 1
ATOM 715 N N . ALA A 1 90 ? -13.533 -7.790 14.494 1.00 89.12 90 ALA A N 1
ATOM 716 C CA . ALA A 1 90 ? -12.947 -8.740 15.434 1.00 89.12 90 ALA A CA 1
ATOM 717 C C . ALA A 1 90 ? -14.057 -9.350 16.304 1.00 89.12 90 ALA A C 1
ATOM 719 O O . ALA A 1 90 ? -14.896 -8.620 16.840 1.00 89.12 90 ALA A O 1
ATOM 720 N N . PHE A 1 91 ? -14.068 -10.678 16.418 1.00 82.25 91 PHE A N 1
ATOM 721 C CA . PHE A 1 91 ? -15.032 -11.437 17.218 1.00 82.25 91 PHE A CA 1
ATOM 722 C C . PHE A 1 91 ? -14.423 -11.865 18.549 1.00 82.25 91 PHE A C 1
ATOM 724 O O . PHE A 1 91 ? -13.237 -12.265 18.540 1.00 82.25 91 PHE A O 1
#

Sequence (91 aa):
MSCPAVHNLLGSMRLTSTWSPFIFTLQHTTFYQPLWDDVASYLLRSDTGVKILLTERLALSVDYQLTRDARPPQGVEPNDRLFKTGLIIAF